Protein AF-A0A0M8PS94-F1 (afdb_monomer)

Foldseek 3Di:
DPDDVVVVQVVVQVVVVVVVHGDDDDDCVVCVLLQAQPVVRDGHDDDPPPQWDDHPPDIDGSVVSSVVSVVPD

Sequence (73 aa):
GNHAPAMLVEIINQKLGYTKQTIQKVNTITFRASQYNHVTGSYEKKKLHQRWSQIGSHLVQRDLYSAFLLMNS

Radius of gyration: 14.79 Å; Cα contacts (8 Å, |Δi|>4): 53; chains: 1; bounding box: 32×27×38 Å

Mean predicted aligned error: 4.57 Å

pLDDT: mean 90.11, std 7.19, range [51.16, 97.12]

Nearest PDB structures (foldseek):
  8tie-assembly1_l  TM=4.436E-01  e=8.542E+00  Saccharomyces cerevisiae

Solvent-accessible surface area (backbone atoms only — not comparable to full-atom values): 4680 Å² total; per-residue (Å²): 139,89,79,58,66,69,57,53,52,49,55,51,34,56,57,30,47,78,73,78,42,73,76,84,85,77,65,62,85,80,59,39,46,80,28,50,37,86,89,78,72,44,78,47,94,67,58,86,86,57,53,65,38,78,56,89,96,41,81,40,51,34,66,64,51,21,52,51,46,69,73,75,108

Secondary structure (DSSP, 8-state):
----HHHHHHHHHHHHHHTT--PPP--HHHH-TTTEETTTTEE----TT--EEEETTEEEEHHHHHHHHHHH-

Structure (mmCIF, N/CA/C/O backbone):
data_AF-A0A0M8PS94-F1
#
_entry.id   AF-A0A0M8PS94-F1
#
loop_
_atom_site.group_PDB
_atom_site.id
_atom_site.type_symbol
_atom_site.label_atom_id
_atom_site.label_alt_id
_atom_site.label_comp_id
_atom_site.label_asym_id
_atom_site.label_entity_id
_atom_site.label_seq_id
_atom_site.pdbx_PDB_ins_code
_atom_site.Cartn_x
_atom_site.Cartn_y
_atom_site.Cartn_z
_atom_site.occupancy
_atom_site.B_iso_or_equiv
_atom_site.auth_seq_id
_atom_site.auth_comp_id
_atom_site.auth_asym_id
_atom_site.auth_atom_id
_atom_site.pdbx_PDB_model_num
ATOM 1 N N . GLY A 1 1 ? 9.636 14.663 10.957 1.00 51.16 1 GLY A N 1
ATOM 2 C CA . GLY A 1 1 ? 8.952 13.402 10.632 1.00 51.16 1 GLY A CA 1
ATOM 3 C C . GLY A 1 1 ? 7.537 13.516 11.130 1.00 51.16 1 GLY A C 1
ATOM 4 O O . GLY A 1 1 ? 7.316 13.273 12.301 1.00 51.16 1 GLY A O 1
ATOM 5 N N . ASN A 1 2 ? 6.617 13.956 10.270 1.00 59.91 2 ASN A N 1
ATOM 6 C CA . ASN A 1 2 ? 5.246 14.328 10.659 1.00 59.91 2 ASN A CA 1
ATOM 7 C C . ASN A 1 2 ? 4.203 13.390 10.032 1.00 59.91 2 ASN A C 1
ATOM 9 O O . ASN A 1 2 ? 3.038 13.743 9.890 1.00 59.91 2 ASN A O 1
ATOM 13 N N . HIS A 1 3 ? 4.629 12.204 9.600 1.00 70.50 3 HIS A N 1
ATOM 14 C CA . HIS A 1 3 ? 3.752 11.220 8.989 1.00 70.50 3 HIS A CA 1
ATOM 15 C C . HIS A 1 3 ? 3.519 10.102 9.998 1.00 70.50 3 HIS A C 1
ATOM 17 O O . HIS A 1 3 ? 4.445 9.362 10.320 1.00 70.50 3 HIS A O 1
ATOM 23 N N . ALA A 1 4 ? 2.284 9.991 10.484 1.00 87.94 4 ALA A N 1
ATOM 24 C CA . ALA A 1 4 ? 1.827 8.909 11.349 1.00 87.94 4 ALA A CA 1
ATOM 25 C C . ALA A 1 4 ? 0.905 7.963 10.551 1.00 87.94 4 ALA A C 1
ATOM 27 O O . ALA A 1 4 ? -0.309 7.957 10.760 1.00 87.94 4 ALA A O 1
ATOM 28 N N . PRO A 1 5 ? 1.440 7.174 9.596 1.00 88.69 5 PRO A N 1
ATOM 29 C CA . PRO A 1 5 ? 0.621 6.305 8.750 1.00 88.69 5 PRO A CA 1
ATOM 30 C C . PRO A 1 5 ? -0.142 5.252 9.562 1.00 88.69 5 PRO A C 1
ATOM 32 O O . PRO A 1 5 ? -1.273 4.929 9.219 1.00 88.69 5 PRO A O 1
ATOM 35 N N . ALA A 1 6 ? 0.431 4.764 10.668 1.00 90.06 6 ALA A N 1
ATOM 36 C CA . ALA A 1 6 ? -0.253 3.846 11.577 1.00 90.06 6 ALA A CA 1
ATOM 37 C C . ALA A 1 6 ? -1.500 4.486 12.213 1.00 90.06 6 ALA A C 1
ATOM 39 O O . ALA A 1 6 ? -2.564 3.874 12.210 1.00 90.06 6 ALA A O 1
ATOM 40 N N . MET A 1 7 ? -1.392 5.741 12.662 1.00 93.62 7 MET A N 1
ATOM 41 C CA . MET A 1 7 ? -2.512 6.494 13.236 1.00 93.62 7 MET A CA 1
ATOM 42 C C . MET A 1 7 ? -3.611 6.744 12.198 1.00 93.62 7 MET A C 1
ATOM 44 O O . MET A 1 7 ? -4.791 6.609 12.499 1.00 93.62 7 MET A O 1
ATOM 48 N N . LEU A 1 8 ? -3.242 7.059 10.952 1.00 93.69 8 LEU A N 1
ATOM 49 C CA . LEU A 1 8 ? -4.219 7.202 9.872 1.00 93.69 8 LEU A CA 1
ATOM 50 C C . LEU A 1 8 ? -5.001 5.899 9.645 1.00 93.69 8 LEU A C 1
ATOM 52 O O . LEU A 1 8 ? -6.224 5.930 9.533 1.00 93.69 8 LEU A O 1
ATOM 56 N N . VAL A 1 9 ? -4.307 4.758 9.602 1.00 92.88 9 VAL A N 1
ATOM 57 C CA . VAL A 1 9 ? -4.940 3.436 9.453 1.00 92.88 9 VAL A CA 1
ATOM 58 C C . VAL A 1 9 ? -5.877 3.143 10.626 1.00 92.88 9 VAL A C 1
ATOM 60 O O . VAL A 1 9 ? -6.979 2.643 10.417 1.00 92.88 9 VAL A O 1
ATOM 63 N N . GLU A 1 10 ? -5.479 3.489 11.847 1.00 94.69 10 GLU A N 1
ATOM 64 C CA . GLU A 1 10 ? -6.308 3.316 13.041 1.00 94.69 10 GLU A CA 1
ATOM 65 C C . GLU A 1 10 ? -7.589 4.162 12.990 1.00 94.69 10 G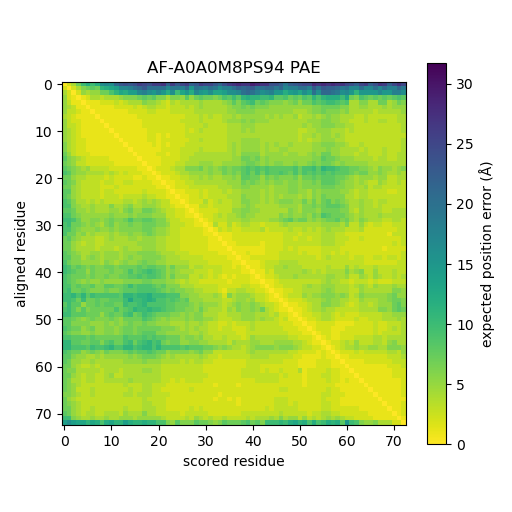LU A C 1
ATOM 67 O O . GLU A 1 10 ? -8.683 3.628 13.185 1.00 94.69 10 GLU A O 1
ATOM 72 N N . ILE A 1 11 ? -7.480 5.441 12.615 1.00 95.50 11 ILE A N 1
ATOM 73 C CA . ILE A 1 11 ? -8.633 6.336 12.429 1.00 95.50 11 ILE A CA 1
ATOM 74 C C . ILE A 1 11 ? -9.587 5.787 11.359 1.00 95.50 11 ILE A C 1
ATOM 76 O O . ILE A 1 11 ? -10.806 5.815 11.541 1.00 95.50 11 ILE A O 1
ATOM 80 N N . ILE A 1 12 ? -9.061 5.275 10.241 1.00 95.81 12 ILE A N 1
ATOM 81 C CA . ILE A 1 12 ? -9.891 4.664 9.190 1.00 95.81 12 ILE A CA 1
ATOM 82 C C . ILE A 1 12 ? -10.617 3.431 9.740 1.00 95.81 12 ILE A C 1
ATOM 84 O O . ILE A 1 12 ? -11.822 3.297 9.532 1.00 95.81 12 ILE A O 1
ATOM 88 N N . ASN A 1 13 ? -9.925 2.561 10.481 1.00 96.12 13 ASN A N 1
ATOM 89 C CA . ASN A 1 13 ? -10.529 1.357 11.052 1.00 96.12 13 ASN A CA 1
ATOM 90 C C . ASN A 1 13 ? -11.643 1.694 12.052 1.00 96.12 13 ASN A C 1
ATOM 92 O O . ASN A 1 13 ? -12.700 1.068 12.028 1.00 96.12 13 ASN A O 1
ATOM 96 N N . GLN A 1 14 ? -11.442 2.720 12.882 1.00 96.38 14 GLN A N 1
ATOM 97 C CA . GLN A 1 14 ? -12.470 3.214 13.796 1.00 96.38 14 GLN A CA 1
ATOM 98 C C . GLN A 1 14 ? -13.722 3.682 13.037 1.00 96.38 14 GLN A C 1
ATOM 100 O O . GLN A 1 14 ? -14.838 3.332 13.418 1.00 96.38 14 GLN A O 1
ATOM 105 N N . LYS A 1 15 ? -13.547 4.431 11.939 1.00 97.00 15 LYS A N 1
ATOM 106 C CA . LYS A 1 15 ? -14.668 4.909 11.114 1.00 97.00 15 LYS A CA 1
ATOM 107 C C . LYS A 1 15 ? -15.416 3.777 10.412 1.00 97.00 15 LYS A C 1
ATOM 109 O O . LYS A 1 15 ? -16.640 3.827 10.345 1.00 97.00 15 LYS A O 1
ATOM 114 N N . LEU A 1 16 ? -14.706 2.758 9.931 1.00 96.81 16 LEU A N 1
ATOM 115 C CA . LEU A 1 16 ? -15.323 1.548 9.376 1.00 96.81 16 LEU A CA 1
ATOM 116 C C . LEU A 1 16 ? -16.120 0.777 10.439 1.00 96.81 16 LEU A C 1
ATOM 118 O O . LEU A 1 16 ? -17.175 0.224 10.138 1.00 96.81 16 LEU A O 1
ATOM 122 N N . GLY A 1 17 ? -15.687 0.813 11.702 1.00 96.69 17 GLY A N 1
ATOM 123 C CA . GLY A 1 17 ? -16.439 0.240 12.818 1.00 96.69 17 GLY A CA 1
ATOM 124 C C . GLY A 1 17 ? -17.864 0.798 12.935 1.00 96.69 17 GLY A C 1
ATOM 125 O O . GLY A 1 17 ? -18.791 0.043 13.229 1.00 96.69 17 GLY A O 1
ATOM 126 N N . TYR A 1 18 ? -18.079 2.079 12.609 1.00 97.12 18 TYR A N 1
ATOM 127 C CA . TYR A 1 18 ? -19.419 2.683 12.585 1.00 97.12 18 TYR A CA 1
ATOM 128 C C . TYR A 1 18 ? -20.337 2.086 11.509 1.00 97.12 18 TYR A C 1
ATOM 130 O O . TYR A 1 18 ? -21.554 2.081 11.680 1.00 97.12 18 TYR A O 1
ATOM 138 N N . THR A 1 19 ? -19.772 1.543 10.428 1.00 96.81 19 THR A N 1
ATOM 139 C CA . THR A 1 19 ? -20.505 0.855 9.353 1.00 96.81 19 THR A CA 1
ATOM 140 C C . THR A 1 19 ? -20.450 -0.671 9.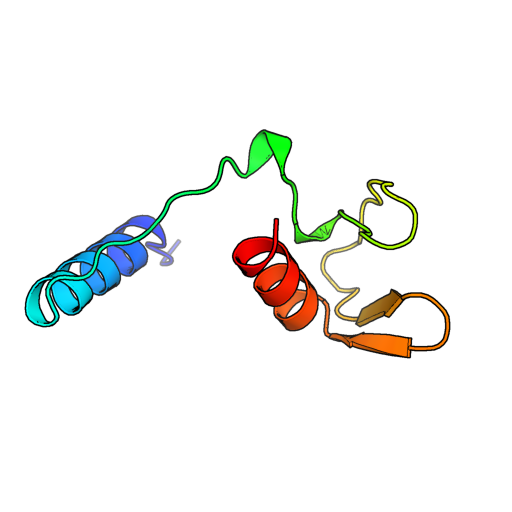475 1.00 96.81 19 THR A C 1
ATOM 142 O O . THR A 1 19 ? -20.849 -1.369 8.544 1.00 96.81 19 THR A O 1
ATOM 145 N N . LYS A 1 20 ? -19.994 -1.208 10.621 1.00 95.94 20 LYS A N 1
ATOM 146 C CA . LYS A 1 20 ? -19.761 -2.649 10.861 1.00 95.94 20 LYS A CA 1
ATOM 147 C C . LYS A 1 20 ? -18.768 -3.280 9.871 1.00 95.94 20 LYS A C 1
ATOM 149 O O . LYS A 1 20 ? -18.863 -4.465 9.558 1.00 95.94 20 LYS A O 1
ATOM 154 N N . GLN A 1 21 ? -17.819 -2.489 9.381 1.00 96.00 21 GLN A N 1
ATOM 155 C CA . GLN A 1 21 ? -16.739 -2.918 8.494 1.00 96.00 21 GLN A CA 1
ATOM 156 C C . GLN A 1 21 ? -15.388 -2.863 9.217 1.00 96.00 21 GLN A C 1
ATOM 158 O O . GLN A 1 21 ? -15.247 -2.242 10.271 1.00 96.00 21 GLN A O 1
ATOM 163 N N . THR A 1 22 ? -14.373 -3.509 8.645 1.00 93.94 22 THR A N 1
ATOM 164 C CA . THR A 1 22 ? -13.010 -3.545 9.190 1.00 93.94 22 THR A CA 1
ATOM 165 C C . THR A 1 22 ? -11.972 -3.414 8.080 1.00 93.94 22 THR A C 1
ATOM 167 O O . THR A 1 22 ? -12.243 -3.705 6.913 1.00 93.94 22 THR A O 1
ATOM 170 N N . ILE A 1 23 ? -10.763 -2.972 8.436 1.00 93.12 23 ILE A N 1
ATOM 171 C CA . ILE A 1 23 ? -9.632 -2.971 7.501 1.00 93.12 23 ILE A CA 1
ATOM 172 C C . ILE A 1 23 ? -9.103 -4.393 7.329 1.00 93.12 23 ILE A C 1
ATOM 174 O O . ILE A 1 23 ? -8.672 -5.025 8.295 1.00 93.12 23 ILE A O 1
ATOM 178 N N . GLN A 1 24 ? -9.025 -4.850 6.081 1.00 91.56 24 GLN A N 1
ATOM 179 C CA . GLN A 1 24 ? -8.271 -6.049 5.733 1.00 91.56 24 GLN A CA 1
ATOM 180 C C . GLN A 1 24 ? -6.800 -5.693 5.506 1.00 91.56 24 GLN A C 1
ATOM 182 O O . GLN A 1 24 ? -6.471 -4.813 4.708 1.00 91.56 24 GLN A O 1
ATOM 187 N N . LYS A 1 25 ? -5.902 -6.347 6.249 1.00 90.44 25 LYS A N 1
ATOM 188 C CA . LYS A 1 25 ? -4.458 -6.098 6.170 1.00 90.44 25 LYS A CA 1
ATOM 189 C C . LYS A 1 25 ? -3.804 -7.099 5.225 1.00 90.44 25 LYS A C 1
ATOM 191 O O . LYS A 1 25 ? -3.993 -8.300 5.370 1.00 90.44 25 LYS A O 1
ATOM 196 N N . VAL A 1 26 ? -2.971 -6.593 4.320 1.00 88.94 26 VAL A N 1
ATOM 197 C CA . VAL A 1 26 ? -2.185 -7.399 3.376 1.00 88.94 26 VAL A CA 1
ATOM 198 C C . VAL A 1 26 ? -0.716 -7.378 3.792 1.00 88.94 26 VAL A C 1
ATOM 200 O O . VAL A 1 26 ? -0.199 -6.353 4.244 1.00 88.94 26 VAL A O 1
ATOM 203 N N . ASN A 1 27 ? -0.018 -8.503 3.630 1.00 88.12 27 ASN A N 1
ATOM 204 C CA . ASN A 1 27 ? 1.417 -8.575 3.883 1.00 88.12 27 ASN A CA 1
ATOM 205 C C . ASN A 1 27 ? 2.190 -7.846 2.768 1.00 88.12 27 ASN A C 1
ATOM 207 O O . ASN A 1 27 ? 2.369 -8.354 1.662 1.00 88.12 27 ASN A O 1
ATOM 211 N N . THR A 1 28 ? 2.690 -6.652 3.078 1.00 85.88 28 THR A N 1
ATOM 212 C CA . THR A 1 28 ? 3.378 -5.780 2.114 1.00 85.88 28 THR A CA 1
ATOM 213 C C . THR A 1 28 ? 4.738 -6.313 1.654 1.00 85.88 28 THR A C 1
ATOM 215 O O . THR A 1 28 ? 5.177 -5.964 0.557 1.00 85.88 28 THR A O 1
ATOM 218 N N . ILE A 1 29 ? 5.391 -7.171 2.449 1.00 84.75 29 ILE A N 1
ATOM 219 C CA . ILE A 1 29 ? 6.707 -7.761 2.146 1.00 84.75 29 ILE A CA 1
ATOM 220 C C . ILE A 1 29 ? 6.582 -8.816 1.050 1.00 84.75 29 ILE A C 1
ATOM 222 O O . ILE A 1 29 ? 7.399 -8.875 0.132 1.00 84.75 29 ILE A O 1
ATOM 226 N N . THR A 1 30 ? 5.548 -9.646 1.144 1.00 86.31 30 THR A N 1
ATOM 227 C CA . THR A 1 30 ? 5.291 -10.705 0.165 1.00 86.31 30 THR A CA 1
ATOM 228 C C . THR A 1 30 ? 4.650 -10.128 -1.091 1.00 86.31 30 THR A C 1
ATOM 230 O O . THR A 1 30 ? 5.205 -10.296 -2.175 1.00 86.31 30 THR A O 1
ATOM 233 N N . PHE A 1 31 ? 3.568 -9.360 -0.929 1.00 86.94 31 PHE A N 1
ATOM 234 C CA . PHE A 1 31 ? 2.718 -8.930 -2.036 1.00 86.94 31 PHE A CA 1
ATOM 235 C C . PHE A 1 31 ? 3.300 -7.802 -2.897 1.00 86.94 31 PHE A C 1
ATOM 237 O O . PHE A 1 31 ? 3.044 -7.765 -4.091 1.00 86.94 31 PHE A O 1
ATOM 244 N N . A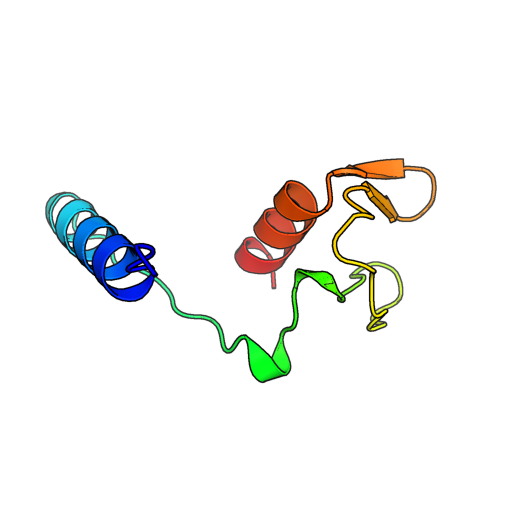RG A 1 32 ? 4.070 -6.864 -2.319 1.00 90.75 32 ARG A N 1
ATOM 245 C CA . ARG A 1 32 ? 4.801 -5.794 -3.044 1.00 90.75 32 ARG A CA 1
ATOM 246 C C . ARG A 1 32 ? 4.030 -5.184 -4.236 1.00 90.75 32 ARG A C 1
ATOM 248 O O . ARG A 1 32 ? 4.579 -5.051 -5.327 1.00 90.75 32 ARG A O 1
ATOM 255 N N . ALA A 1 33 ? 2.781 -4.764 -4.012 1.00 90.12 33 ALA A N 1
ATOM 256 C CA . ALA A 1 33 ? 1.839 -4.319 -5.053 1.00 90.12 33 ALA A CA 1
ATOM 257 C C . ALA A 1 33 ? 2.416 -3.305 -6.060 1.00 90.12 33 ALA A C 1
ATOM 259 O O . ALA A 1 33 ? 2.160 -3.385 -7.254 1.00 90.12 33 ALA A O 1
ATOM 260 N N . SER A 1 34 ? 3.248 -2.368 -5.595 1.00 89.06 34 SER A N 1
ATOM 261 C CA . SER A 1 34 ? 3.863 -1.340 -6.449 1.00 89.06 34 SER A CA 1
ATOM 262 C C . SER A 1 34 ? 4.878 -1.883 -7.461 1.00 89.06 34 SER A C 1
ATOM 264 O O . SER A 1 34 ? 5.233 -1.182 -8.414 1.00 89.06 34 SER A O 1
ATOM 266 N N . GLN A 1 35 ? 5.346 -3.112 -7.249 1.00 90.62 35 GLN A N 1
ATOM 267 C CA . GLN A 1 35 ? 6.312 -3.824 -8.082 1.00 90.62 35 GLN A CA 1
ATOM 268 C C . GLN A 1 35 ? 5.658 -4.947 -8.890 1.00 90.62 35 GLN A C 1
ATOM 270 O O . GLN A 1 35 ? 6.236 -5.386 -9.877 1.00 90.62 35 GLN A O 1
ATOM 275 N N . TYR A 1 36 ? 4.479 -5.418 -8.487 1.00 92.00 36 TYR A N 1
ATOM 276 C CA . TYR A 1 36 ? 3.840 -6.577 -9.094 1.00 92.00 36 TYR A CA 1
ATOM 277 C C . TYR A 1 36 ? 3.170 -6.245 -10.437 1.00 92.00 36 TYR A C 1
ATOM 279 O O . TYR A 1 36 ? 2.518 -5.209 -10.597 1.00 9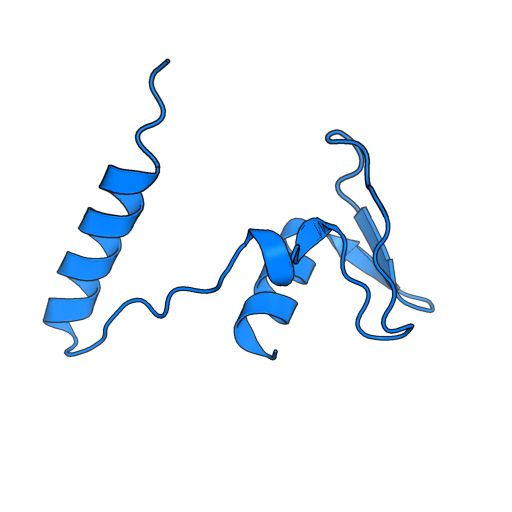2.00 36 TYR A O 1
ATOM 287 N N . ASN A 1 37 ? 3.316 -7.140 -11.412 1.00 90.94 37 ASN A N 1
ATOM 288 C CA . ASN A 1 37 ? 2.604 -7.107 -12.683 1.00 90.94 37 ASN A CA 1
ATOM 289 C C . ASN A 1 37 ? 1.728 -8.360 -12.814 1.00 90.94 37 ASN A C 1
ATOM 291 O O . ASN A 1 37 ? 2.247 -9.457 -12.989 1.00 90.94 37 ASN A O 1
ATOM 295 N N . HIS A 1 38 ? 0.402 -8.201 -12.754 1.00 91.00 38 HIS A N 1
ATOM 296 C CA . HIS A 1 38 ? -0.530 -9.333 -12.813 1.00 91.00 38 HIS A CA 1
ATOM 297 C C . HIS A 1 38 ? -0.598 -10.002 -14.192 1.00 91.00 38 HIS A C 1
ATOM 299 O O . HIS A 1 38 ? -1.024 -11.146 -14.282 1.00 91.00 38 HIS A O 1
ATOM 305 N N . VAL A 1 39 ? -0.175 -9.318 -15.261 1.00 90.31 39 VAL A N 1
ATOM 306 C CA . VAL A 1 39 ? -0.190 -9.881 -16.621 1.00 90.31 39 VAL A CA 1
ATOM 307 C C . VAL A 1 39 ? 0.939 -10.893 -16.800 1.00 90.31 39 VAL A C 1
ATOM 309 O O . VAL A 1 39 ? 0.745 -11.948 -17.391 1.00 90.31 39 VAL A O 1
ATOM 312 N N . THR A 1 40 ? 2.129 -10.573 -16.290 1.00 89.44 40 THR A N 1
ATOM 313 C CA . THR A 1 40 ? 3.332 -11.411 -16.420 1.00 89.44 40 THR A CA 1
ATOM 314 C C . THR A 1 40 ? 3.613 -12.255 -15.178 1.00 89.44 40 THR A C 1
ATOM 316 O O . THR A 1 40 ? 4.468 -13.134 -15.218 1.00 89.44 40 THR A O 1
ATOM 319 N N . GLY A 1 41 ? 2.952 -11.966 -14.053 1.00 89.19 41 GLY A N 1
ATOM 320 C CA . GLY A 1 41 ? 3.228 -12.572 -12.748 1.00 89.19 41 GLY A CA 1
ATOM 321 C C . GLY A 1 41 ? 4.574 -12.159 -12.136 1.00 89.19 41 GLY A C 1
ATOM 322 O O . GLY A 1 41 ? 4.996 -12.743 -11.139 1.00 89.19 41 GLY A O 1
ATOM 323 N N . SER A 1 42 ? 5.265 -11.175 -12.719 1.00 90.56 42 SER A N 1
ATOM 324 C CA . SER A 1 42 ? 6.619 -10.776 -12.323 1.00 90.56 42 SER A CA 1
ATOM 325 C C . SER A 1 42 ? 6.632 -9.594 -11.349 1.00 90.56 42 SER A C 1
ATOM 327 O O . SER A 1 42 ? 5.682 -8.815 -11.247 1.00 90.56 42 SER A O 1
ATOM 329 N N . TYR A 1 43 ? 7.750 -9.455 -10.632 1.00 91.56 43 TYR A N 1
ATOM 330 C CA . TYR A 1 43 ? 8.029 -8.320 -9.755 1.00 91.56 43 TYR A CA 1
ATOM 331 C C . TYR A 1 43 ? 9.138 -7.454 -10.344 1.00 91.56 43 TYR A C 1
ATOM 333 O O . TYR A 1 43 ? 10.270 -7.904 -10.514 1.00 91.56 43 TYR A O 1
ATOM 341 N N . GLU A 1 44 ? 8.833 -6.185 -10.582 1.00 87.88 44 GLU A N 1
ATOM 342 C CA . GLU A 1 44 ? 9.746 -5.213 -11.171 1.00 87.88 44 GLU A CA 1
ATOM 343 C C . GLU A 1 44 ? 9.943 -4.025 -10.229 1.00 87.88 44 GLU A C 1
ATOM 345 O O . GLU A 1 44 ? 9.004 -3.313 -9.862 1.00 87.88 44 GLU A O 1
ATOM 350 N N . LYS A 1 45 ? 11.193 -3.770 -9.829 1.00 88.31 45 LYS A N 1
ATOM 351 C CA . LYS A 1 45 ? 11.514 -2.600 -9.005 1.00 88.31 45 LYS A CA 1
ATOM 352 C C . LYS A 1 45 ? 11.379 -1.325 -9.836 1.00 88.31 45 LYS A C 1
ATOM 354 O O . LYS A 1 45 ? 12.081 -1.144 -10.825 1.00 88.31 45 LYS A O 1
ATOM 359 N N . LYS A 1 46 ? 10.535 -0.403 -9.375 1.00 85.75 46 LYS A N 1
ATOM 360 C CA . LYS A 1 46 ? 10.322 0.913 -9.994 1.00 85.75 46 LYS A CA 1
ATOM 361 C C . LYS A 1 46 ? 10.958 2.013 -9.155 1.00 85.75 46 LYS A C 1
ATOM 363 O O . LYS A 1 46 ? 10.933 1.962 -7.924 1.00 85.75 46 LYS A O 1
ATOM 368 N N . LYS A 1 47 ? 11.508 3.035 -9.815 1.00 88.38 47 LYS A N 1
ATOM 369 C CA . LYS A 1 47 ? 12.026 4.228 -9.127 1.00 88.38 47 LYS A CA 1
ATOM 370 C C . LYS A 1 47 ? 10.864 5.054 -8.569 1.00 88.38 47 LYS A C 1
ATOM 372 O O . LYS A 1 47 ? 9.777 5.082 -9.142 1.00 88.38 47 LYS A O 1
ATOM 377 N N . LEU A 1 48 ? 11.092 5.783 -7.474 1.00 85.19 48 LEU A N 1
ATOM 378 C CA . LEU A 1 48 ? 10.038 6.565 -6.812 1.00 85.19 48 LEU A CA 1
ATOM 379 C C . LEU A 1 48 ? 9.371 7.589 -7.746 1.00 85.19 48 LEU A C 1
ATOM 381 O O . LEU A 1 48 ? 8.143 7.699 -7.731 1.00 85.19 48 LEU A O 1
ATOM 385 N N . HIS A 1 49 ? 10.157 8.259 -8.598 1.00 88.94 49 HIS A N 1
ATOM 386 C CA . HIS A 1 49 ? 9.665 9.229 -9.585 1.00 88.94 49 HIS A CA 1
ATOM 387 C C . HIS A 1 49 ? 8.883 8.593 -10.744 1.00 88.94 49 HIS A C 1
ATOM 389 O O . HIS A 1 49 ? 8.145 9.283 -11.440 1.00 88.94 49 HIS A O 1
ATOM 395 N N . GLN A 1 50 ? 8.993 7.279 -10.951 1.00 90.06 50 GLN A N 1
ATOM 396 C CA . GLN A 1 50 ? 8.258 6.574 -11.993 1.00 90.06 50 GLN A CA 1
ATOM 397 C C . GLN A 1 50 ? 6.838 6.275 -11.499 1.00 90.06 50 GLN A C 1
ATOM 399 O O . GLN A 1 50 ? 6.581 5.267 -10.836 1.00 90.06 50 GLN A O 1
ATOM 404 N N . ARG A 1 51 ? 5.914 7.201 -11.778 1.00 92.25 51 ARG A N 1
ATOM 405 C CA . ARG A 1 51 ? 4.505 7.141 -11.339 1.00 92.25 51 ARG A CA 1
ATOM 406 C C . ARG A 1 51 ? 3.566 6.447 -12.326 1.00 92.25 51 ARG A C 1
ATOM 408 O O . ARG A 1 51 ? 2.382 6.336 -12.029 1.00 92.25 51 ARG A O 1
ATOM 415 N N . TRP A 1 52 ? 4.086 5.938 -13.438 1.00 92.19 52 TRP A N 1
ATOM 416 C CA . TRP A 1 52 ? 3.331 5.222 -14.466 1.00 92.19 52 TRP A CA 1
ATOM 417 C C . TRP A 1 52 ? 3.812 3.776 -14.605 1.00 92.19 52 TRP A C 1
ATOM 419 O O . TRP A 1 52 ? 4.996 3.483 -14.418 1.00 92.19 52 TRP A O 1
ATOM 429 N N . SER A 1 53 ? 2.882 2.875 -14.910 1.00 90.50 53 SER A N 1
ATOM 430 C CA . SER A 1 53 ? 3.116 1.452 -15.155 1.00 90.50 53 SER A CA 1
ATOM 431 C C . SER A 1 53 ? 2.590 1.084 -16.536 1.00 90.50 53 SER A C 1
ATOM 433 O O . SER A 1 53 ? 1.431 1.358 -16.832 1.00 90.50 53 SER A O 1
ATOM 435 N N . GLN A 1 54 ? 3.437 0.463 -17.354 1.00 89.75 54 GLN A N 1
ATOM 436 C CA . GLN A 1 54 ? 3.031 -0.110 -18.632 1.00 89.75 54 GLN A CA 1
ATOM 437 C C . GLN A 1 54 ? 2.480 -1.516 -18.383 1.00 89.75 54 GLN A C 1
ATOM 439 O O . GLN A 1 54 ? 3.204 -2.374 -17.882 1.00 89.75 54 GLN A O 1
ATOM 444 N N . ILE A 1 55 ? 1.212 -1.739 -18.712 1.00 88.56 55 ILE A N 1
ATOM 445 C CA . ILE A 1 55 ? 0.513 -3.018 -18.573 1.00 88.56 55 ILE A CA 1
ATOM 446 C C . ILE A 1 55 ? -0.034 -3.390 -19.949 1.00 88.56 55 ILE A C 1
ATOM 448 O O . ILE A 1 55 ? -1.020 -2.818 -20.412 1.00 88.56 55 ILE A O 1
ATOM 452 N N . GLY A 1 56 ? 0.652 -4.304 -20.639 1.00 85.25 56 GLY A N 1
ATOM 453 C CA . GLY A 1 56 ? 0.372 -4.589 -22.048 1.00 85.25 56 GLY A CA 1
ATOM 454 C C . GLY A 1 56 ? 0.485 -3.315 -22.892 1.00 85.25 56 GLY A C 1
ATOM 455 O O . GLY A 1 56 ? 1.534 -2.671 -22.914 1.00 85.25 56 GLY A O 1
ATOM 456 N N . SER A 1 57 ? -0.610 -2.920 -23.544 1.00 88.44 57 SER A N 1
ATOM 457 C CA . SER A 1 57 ? -0.724 -1.684 -24.335 1.00 88.44 57 SER 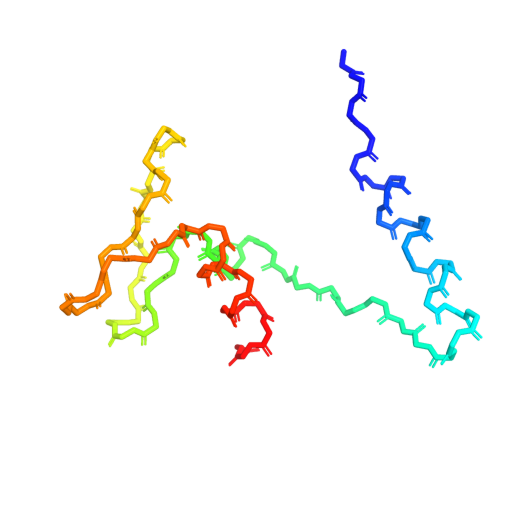A CA 1
ATOM 458 C C . SER A 1 57 ? -1.143 -0.447 -23.530 1.00 88.44 57 SER A C 1
ATOM 460 O O . SER A 1 57 ? -1.223 0.642 -24.096 1.00 88.44 57 SER A O 1
ATOM 462 N N . HIS A 1 58 ? -1.422 -0.575 -22.231 1.00 90.62 58 HIS A N 1
ATOM 463 C CA . HIS A 1 58 ? -1.960 0.513 -21.417 1.00 90.62 58 HIS A CA 1
ATOM 464 C C . HIS A 1 58 ? -0.907 1.135 -20.508 1.00 90.62 58 HIS A C 1
ATOM 466 O O . HIS A 1 58 ? -0.136 0.437 -19.852 1.00 90.62 58 HIS A O 1
ATOM 472 N N . LEU A 1 59 ? -0.942 2.461 -20.403 1.00 93.56 59 LEU A N 1
ATOM 473 C CA . LEU A 1 59 ? -0.178 3.209 -19.415 1.00 93.56 59 LEU A CA 1
ATOM 474 C C . LEU A 1 59 ? -1.110 3.605 -18.265 1.00 93.56 59 LEU A C 1
ATOM 476 O O . LEU A 1 59 ? -2.027 4.402 -18.443 1.00 93.56 59 LEU A O 1
ATOM 480 N N . VAL A 1 60 ? -0.884 3.040 -17.080 1.00 93.62 60 VAL A N 1
ATOM 481 C CA . VAL A 1 60 ? -1.746 3.233 -15.903 1.00 93.62 60 VAL A CA 1
ATOM 482 C C . VAL A 1 60 ? -0.960 3.899 -14.781 1.00 93.62 60 VAL A C 1
ATOM 484 O O . VAL A 1 60 ? 0.226 3.627 -14.577 1.00 93.62 60 VAL A O 1
ATOM 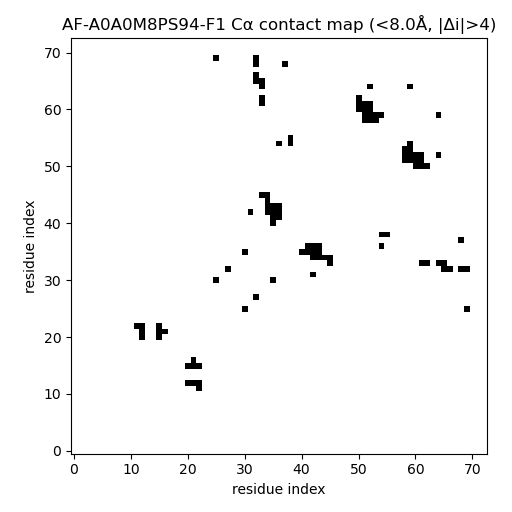487 N N . GLN A 1 61 ? -1.608 4.786 -14.029 1.00 94.56 61 GLN A N 1
ATOM 488 C CA . GLN A 1 61 ? -0.994 5.412 -12.862 1.00 94.56 61 GLN A CA 1
ATOM 489 C C . GLN A 1 61 ? -0.673 4.336 -11.806 1.00 94.56 61 GLN A C 1
ATOM 491 O O . GLN A 1 61 ? -1.506 3.495 -11.470 1.00 94.56 61 GLN A O 1
ATOM 496 N N . ARG A 1 62 ? 0.563 4.336 -11.300 1.00 93.25 62 ARG A N 1
ATOM 497 C CA . ARG A 1 62 ? 1.131 3.264 -10.464 1.00 93.25 62 ARG A CA 1
ATOM 498 C C . ARG A 1 62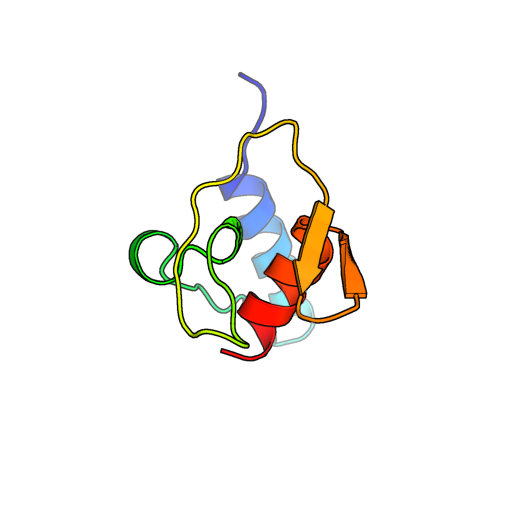 ? 0.349 3.018 -9.175 1.00 93.25 62 ARG A C 1
ATOM 500 O O . ARG A 1 62 ? 0.226 1.869 -8.765 1.00 93.25 62 ARG A O 1
ATOM 507 N N . ASP A 1 63 ? -0.128 4.067 -8.519 1.00 92.12 63 ASP A N 1
ATOM 508 C CA . ASP A 1 63 ? -0.795 3.944 -7.222 1.00 92.12 63 ASP A CA 1
ATOM 509 C C . ASP A 1 63 ? -2.244 3.461 -7.395 1.00 92.12 63 ASP A C 1
ATOM 511 O O . ASP A 1 63 ? -2.674 2.595 -6.640 1.00 92.12 63 ASP A O 1
ATOM 51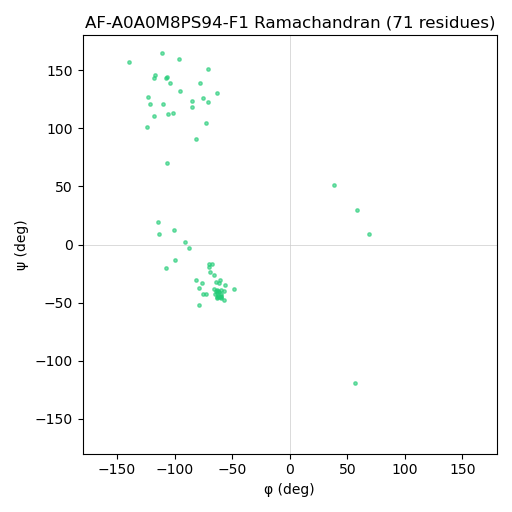5 N N . LEU A 1 64 ? -2.947 3.909 -8.446 1.00 94.31 64 LEU A N 1
ATOM 516 C CA . LEU A 1 64 ? -4.243 3.351 -8.858 1.00 94.31 64 LEU A CA 1
ATOM 517 C C . LEU A 1 64 ? -4.113 1.869 -9.208 1.00 94.31 64 LEU A C 1
ATOM 519 O O . LEU A 1 64 ? -4.898 1.044 -8.751 1.00 94.31 64 LEU A O 1
ATOM 523 N N . TYR A 1 65 ? -3.077 1.525 -9.970 1.00 94.31 65 TYR A N 1
ATOM 524 C CA . TYR A 1 65 ? -2.796 0.141 -10.316 1.00 94.31 65 TYR A CA 1
ATOM 525 C C . TYR A 1 65 ? -2.469 -0.705 -9.074 1.00 94.31 65 TYR A C 1
ATOM 527 O O . TYR A 1 65 ? -2.991 -1.804 -8.921 1.00 94.31 65 TYR A O 1
ATOM 535 N N . SER A 1 66 ? -1.689 -0.172 -8.128 1.00 92.69 66 SER A N 1
ATOM 536 C CA . SER A 1 66 ? -1.399 -0.854 -6.856 1.00 92.69 66 SER A CA 1
ATOM 537 C C . SER A 1 66 ? -2.662 -1.073 -6.016 1.00 92.69 66 SER A C 1
ATOM 539 O O . SER A 1 66 ? -2.810 -2.132 -5.412 1.00 92.69 66 SER A O 1
ATOM 541 N N . ALA A 1 67 ? -3.578 -0.098 -5.981 1.00 93.75 67 ALA A N 1
ATOM 542 C CA . ALA A 1 67 ? -4.859 -0.223 -5.287 1.00 93.75 67 ALA A CA 1
ATOM 543 C C . ALA A 1 67 ? -5.756 -1.293 -5.930 1.00 93.75 67 ALA A C 1
ATOM 545 O O . ALA A 1 67 ? -6.334 -2.109 -5.216 1.00 93.75 67 ALA A O 1
ATOM 546 N N . PHE A 1 68 ? -5.812 -1.337 -7.265 1.00 94.31 68 PHE A N 1
ATOM 547 C CA . PHE A 1 68 ? -6.506 -2.395 -8.004 1.00 94.31 68 PHE A CA 1
ATOM 548 C C . PHE A 1 68 ? -5.961 -3.781 -7.643 1.00 94.31 68 PHE A C 1
ATOM 550 O O . PHE A 1 68 ? -6.736 -4.679 -7.324 1.00 94.31 68 PHE A O 1
ATOM 557 N N . LEU A 1 69 ? -4.635 -3.939 -7.630 1.00 94.00 69 LEU A N 1
ATOM 558 C CA . LEU A 1 69 ? -3.995 -5.198 -7.256 1.00 94.00 69 LEU A CA 1
ATOM 559 C C . LEU A 1 69 ? -4.326 -5.595 -5.813 1.00 94.00 69 LEU A C 1
ATOM 561 O O . LEU A 1 69 ? -4.696 -6.737 -5.580 1.00 94.00 69 LEU A O 1
ATOM 565 N N . LEU A 1 70 ? -4.254 -4.660 -4.860 1.00 93.31 70 LEU A N 1
ATOM 566 C CA . LEU A 1 70 ? -4.582 -4.917 -3.450 1.00 93.31 70 LEU A CA 1
ATOM 567 C C . LEU A 1 70 ? -6.033 -5.365 -3.231 1.00 93.31 70 LEU A C 1
ATOM 569 O O . LEU A 1 70 ? -6.294 -6.085 -2.276 1.00 93.31 70 LEU A O 1
ATOM 573 N N . MET A 1 71 ? -6.964 -4.919 -4.075 1.00 92.12 71 MET A N 1
ATOM 574 C CA . MET A 1 71 ? -8.373 -5.307 -3.990 1.00 92.12 71 MET A CA 1
ATOM 575 C C . MET A 1 71 ? -8.661 -6.673 -4.638 1.00 92.12 71 MET A C 1
ATOM 577 O O . MET A 1 71 ? -9.599 -7.341 -4.216 1.00 92.12 71 MET A O 1
ATOM 581 N N . ASN A 1 72 ? -7.910 -7.061 -5.674 1.00 90.69 72 ASN A N 1
ATOM 582 C CA . ASN A 1 72 ? -8.241 -8.203 -6.541 1.00 90.69 72 ASN A CA 1
ATOM 583 C C . ASN A 1 72 ? -7.252 -9.379 -6.443 1.00 90.69 72 ASN A C 1
ATOM 585 O O . ASN A 1 72 ? -7.317 -10.280 -7.278 1.00 90.69 72 ASN A O 1
ATOM 589 N N . SER A 1 73 ? -6.322 -9.355 -5.484 1.00 80.31 73 SER A N 1
ATOM 590 C CA . SER A 1 73 ? -5.345 -10.437 -5.266 1.00 80.31 73 SER A CA 1
ATOM 591 C C . SER A 1 73 ? -5.642 -11.256 -4.023 1.00 80.31 73 SER A C 1
ATOM 593 O O . SER A 1 73 ? -6.275 -10.705 -3.095 1.00 80.31 73 SER A O 1
#

=== Feature glossary ===
A reading guide for the features in this record.

Start from the sequence.

  · Sequence gives the chain of amino acids in standard one-letter code (A=alanine, C=cysteine, …, Y=tyrosine), read N→C. It is the only feature that is directly encoded by the gene; all structural features are derived from the folded form of this sequence.

Fold it, and you get atomic coordinates and the backbone conformation that goes with them.

  · Structure coordinates are given as an mmCIF _atom_site loop: one row per atom with element, residue name, chain id, sequence number, and x/y/z position in Å. Only the four main-chain atoms per residue are included here; side chains are omitted to keep the record compact.

  · Backbone dihedral angles. Every residue except chain termini has a φ (preceding-C → N → Cα → C) and a ψ (N → Cα → C → next-N). They are reported in degrees following the IUPAC sign convention. Secondary structure is essentially a statement about which (φ, ψ) basin each residue occupies.

  · Eight-state secondary structure (DSSP): H is the canonical α-helix, G the tighter 3₁₀-helix, I the wider π-helix; E/B are β-structure, T and S are turns and bends, and '-' is everything else. DSSP derives these from the pattern of main-chain N–H···O=C hydrogen bonds, not from the sequence.

  · SS3 is a coarse helix/strand/coil call (letters a/b/c) made by the P-SEA algorithm from inter-Cα distances and dihedrals. It is less detailed than DSSP but needs only Cα positions.

Summarize the fold with a handful of shape descriptors and a per-residue structural alphabet.

  · Radius of gyration (Rg) is the root-mean-square distance of Cα atoms from their centroid — a single number for overall size and compactness. A globular domain of N residues has Rg ≈ 2.2·N^0.38 Å; an extended or disordered chain has a much larger Rg. The Cα contact count is the number of residue pairs whose Cα atoms are within 8 Å and are more than four positions apart in sequence — a standard proxy for tertiary packing density. The bounding box is the smallest axis-aligned box enclosing all Cα atoms.

  · 3Di is Foldseek's structural alphabet. Each residue is assigned one of twenty discrete states based on how its Cα sits relative to its spatial (not sequential) neighbors. Aligning 3Di strings finds structural homologs roughly as well as full 3D superposition, but orders of magnitude faster.

  · Solvent-accessible surface area (SASA) is the area in Å² traced out by the centre of a 1.4 Å probe sphere (a water molecule) rolled over the protein's van der Waals surface (Shrake–Rupley / Lee–Richards construction). Buried residues have near-zero SASA; fully exposed residues can exceed 200 Å². The total SASA scales roughly with the number of surface residues.

Ask how reliable the model is.

  · For AlphaFold models, the B-factor field carries pLDDT — the model's own estimate of local accuracy on a 0–100 scale. Regions with pLDDT<50 should be treated as essentially unmodeled; they often correspond to intrinsically disordered segments.

  · For experimental (PDB) structures, the B-factor (temperatur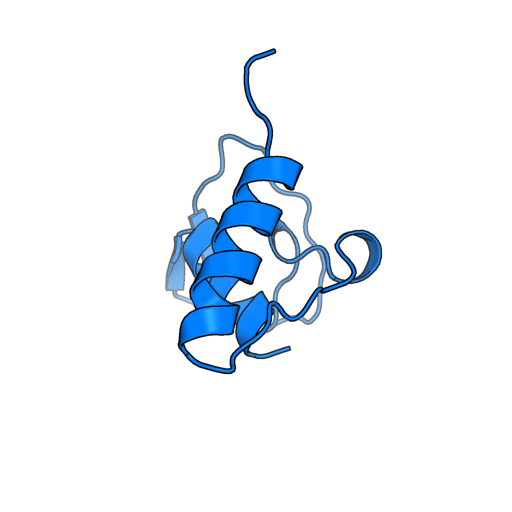e factor) quantifies the positional spread of each atom in the crystal — a combination of thermal vibration and static disorder — in units of Å². High B-factors mark flexible loops or poorly resolved regions; low B-factors mark the rigid, well-ordered core.

  · Predicted Aligned Error (PAE) is an AlphaFold confidence matrix: entry (i, j) is the expected error in the position of residue j, in ångströms, when the prediction is superimposed on the true structure at residue i. Low PAE within a block of residues means that block is internally rigid and well-predicted; high PAE between two blocks means their relative placement is uncertain even if each block individually is confident.

Place it in context: what it resembles, what it is annotated as, and how it looks.

  · Structural nearest neighbors (via Foldseek easy-search vs the PDB). Reported per hit: target PDB id, E-value, and alignment TM-score. A TM-score above ~0.5 is the conventional threshold for 'same fold'.

  · Functional annotations link the protein to curated databases. InterPro entries identify conserved domains and families by matching the sequence against member-database signatures (Pfam, PROSITE, CDD, …). Gene Ontology (GO) terms describe molecular function, biological process, and cellular component in a controlled vocabulary. CATH places the structure in a hierarchical fold classification (Class/Architecture/Topology/Homologous-superfamily). The organism is the source species.

  · The contact map is a binary N×N matrix image: pixel (i, j) is dark where Cα_i and Cα_j are within 8 Å and |i−j|>4. Because the |i−j|>4 filter removes local helical contacts, off-diagonal stripes parallel to the main diagonal indicate parallel β-sheets; stripes perpendicular to it indicate antiparallel β-sheets. The Ramachandran plot scatters every residue's (φ, ψ) pair against the sterically allowed regions. The PAE heatmap renders the predicted-aligned-error matrix.

  · Six rendered views show the 3D structure from the faces of a cube — i.e. along ±x, ±y, ±z. Rendering representation is drawn randomly per protein from cartoon (secondary-structure ribbons), sticks (backbone bonds), or molecular surface; coloring is either N→C rainbow (blue at the N-terminus through red at the C-terminus) or one color per chain.